Protein AF-A0A7S2QQB8-F1 (afdb_monomer)

Sequence (107 aa):
NATKPTDVEPCLPRIDNIYDPLLSTHFKQHVSLNSVSNLLFHSVALSAWKQGYGEAWSLRCNPSSGNLHPTEFYVILPAGVDGLTSQTRPAIFHYLPFTHSLTLSTL

pLDDT: mean 82.91, std 16.08, range [35.97, 97.12]

Organism: NCBI:txid340204

InterPro domains:
  IPR000415 Nitroreductase-like [G3DSA:3.40.109.10] (3-106)

Secondary structure (DSSP, 8-state):
-PPPP------PPPGGGTT-HHHHTT--PPP-HHHHHHHHHHHHSEEEEEEETTEEEEEESS--GGG-----EEEEE-TT-TTT---SS-EEEEEETTTTEEEEPP-

Nearest PDB structures (foldseek):
  3eo7-assembly1_A  TM=8.230E-01  e=3.786E-03  Trichormus variabilis ATCC 29413

Structure (mmCIF, N/CA/C/O backbone):
data_AF-A0A7S2QQB8-F1
#
_entry.id   AF-A0A7S2QQB8-F1
#
loop_
_atom_site.group_PDB
_atom_site.id
_atom_site.type_symbol
_atom_site.label_atom_id
_atom_site.label_alt_id
_atom_site.label_comp_id
_atom_site.label_asym_id
_atom_site.label_entity_id
_atom_site.label_seq_id
_atom_site.pdbx_PDB_ins_code
_atom_site.Cartn_x
_atom_site.Cartn_y
_atom_site.Cartn_z
_atom_site.occupancy
_atom_site.B_iso_or_equiv
_atom_site.auth_seq_id
_atom_site.auth_comp_id
_atom_site.auth_asym_id
_atom_site.auth_atom_id
_atom_site.pdbx_PDB_model_num
ATOM 1 N N . ASN A 1 1 ? 6.299 38.811 -11.213 1.00 35.97 1 ASN A N 1
ATOM 2 C CA . ASN A 1 1 ? 5.037 38.045 -11.290 1.00 35.97 1 ASN A CA 1
ATOM 3 C C . ASN A 1 1 ? 5.327 36.659 -11.829 1.00 35.97 1 ASN A C 1
ATOM 5 O O . ASN A 1 1 ? 5.398 36.493 -13.037 1.00 35.97 1 ASN A O 1
ATOM 9 N N . ALA A 1 2 ? 5.585 35.695 -10.943 1.00 39.69 2 ALA A N 1
ATOM 10 C CA . ALA A 1 2 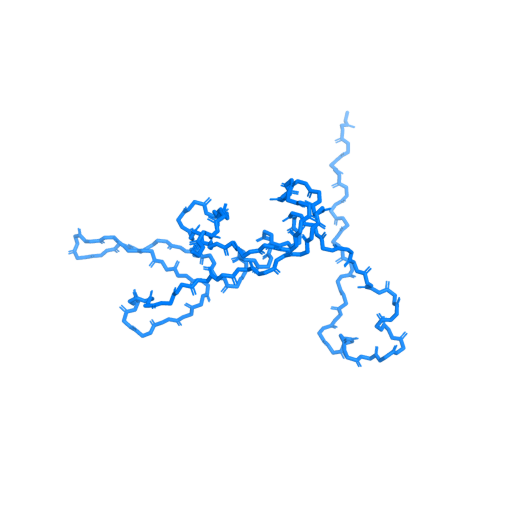? 5.734 34.299 -11.340 1.00 39.69 2 ALA A CA 1
ATOM 11 C C . ALA A 1 2 ? 4.339 33.731 -11.634 1.00 39.69 2 ALA A C 1
ATOM 13 O O . ALA A 1 2 ? 3.459 33.762 -10.775 1.00 39.69 2 ALA A O 1
ATOM 14 N N . THR A 1 3 ? 4.118 33.278 -12.862 1.00 45.03 3 THR A N 1
ATOM 15 C CA . THR A 1 3 ? 2.925 32.526 -13.255 1.00 45.03 3 THR A CA 1
ATOM 16 C C . THR A 1 3 ? 2.871 31.226 -12.459 1.00 45.03 3 THR A C 1
ATOM 18 O O . THR A 1 3 ? 3.836 30.462 -12.473 1.00 45.03 3 THR A O 1
ATOM 21 N N . LYS A 1 4 ? 1.753 30.980 -11.762 1.00 41.25 4 LYS A N 1
ATOM 22 C CA . LYS A 1 4 ? 1.437 29.678 -11.161 1.00 41.25 4 LYS A CA 1
ATOM 23 C C . LYS A 1 4 ? 1.614 28.610 -12.255 1.00 41.25 4 LYS A C 1
ATOM 25 O O . LYS A 1 4 ? 1.114 28.847 -13.359 1.00 41.25 4 LYS A O 1
ATOM 30 N N . PRO A 1 5 ? 2.339 27.502 -12.013 1.00 47.66 5 PRO A N 1
ATOM 31 C CA . PRO A 1 5 ? 2.407 26.423 -12.989 1.00 47.66 5 PRO A CA 1
ATOM 32 C C . PRO A 1 5 ? 0.971 26.037 -13.335 1.00 47.66 5 PRO A C 1
ATOM 34 O O . PRO A 1 5 ? 0.136 25.878 -12.447 1.00 47.66 5 PRO A O 1
ATOM 37 N N . THR A 1 6 ? 0.660 26.023 -14.627 1.00 50.94 6 THR A N 1
ATOM 38 C CA . THR A 1 6 ? -0.654 25.622 -15.113 1.00 50.94 6 THR A CA 1
ATOM 39 C C . THR A 1 6 ? -0.905 24.212 -14.609 1.00 50.94 6 THR A C 1
ATOM 41 O O . THR A 1 6 ? -0.187 23.293 -15.006 1.00 50.94 6 THR A O 1
ATOM 44 N N . ASP A 1 7 ? -1.898 24.069 -13.732 1.00 49.88 7 ASP A N 1
ATOM 45 C CA . ASP A 1 7 ? -2.465 22.796 -13.300 1.00 49.88 7 ASP A CA 1
ATOM 46 C C . ASP A 1 7 ? -3.152 22.160 -14.527 1.00 49.88 7 ASP A C 1
ATOM 48 O O . ASP A 1 7 ? -4.375 22.139 -14.642 1.00 49.88 7 ASP A O 1
ATOM 52 N N . VAL A 1 8 ? -2.367 21.739 -15.524 1.00 53.19 8 VAL A N 1
ATOM 53 C CA . VAL A 1 8 ? -2.862 20.885 -16.599 1.00 53.19 8 VAL A CA 1
ATOM 54 C C . VAL A 1 8 ? -3.084 19.545 -15.933 1.00 53.19 8 VAL A C 1
ATOM 56 O O . VAL A 1 8 ? -2.135 18.793 -15.704 1.00 53.19 8 VAL A O 1
ATOM 59 N N . GLU A 1 9 ? -4.330 19.291 -15.549 1.00 52.88 9 GLU A N 1
ATOM 60 C CA . GLU A 1 9 ? -4.720 17.981 -15.065 1.00 52.88 9 GLU A CA 1
ATOM 61 C C . GLU A 1 9 ? -4.327 16.967 -16.152 1.00 52.88 9 GLU A C 1
ATOM 63 O O . GLU A 1 9 ? -4.708 17.147 -17.318 1.00 52.88 9 GLU A O 1
ATOM 68 N N . PRO A 1 10 ? -3.488 15.961 -15.846 1.00 55.84 10 PRO A N 1
ATOM 69 C CA . PRO A 1 10 ? -3.126 14.968 -16.840 1.00 55.84 10 PRO A CA 1
ATOM 70 C C . PRO A 1 10 ? -4.415 14.337 -17.366 1.00 55.84 10 PRO A C 1
ATOM 72 O O . PRO A 1 10 ? -5.268 13.924 -16.584 1.00 55.84 10 PRO A O 1
ATOM 75 N N . CYS A 1 11 ? -4.562 14.285 -18.691 1.00 61.41 11 CYS A N 1
ATOM 76 C CA . CYS A 1 11 ? -5.701 13.650 -19.346 1.00 61.41 11 CYS A CA 1
ATOM 77 C C . CYS A 1 11 ? -5.595 12.135 -19.122 1.00 61.41 11 CYS A C 1
ATOM 79 O O . CYS A 1 11 ? -5.068 11.399 -19.957 1.00 61.41 11 CYS A O 1
ATOM 81 N N . LEU A 1 12 ? -5.984 11.680 -17.930 1.00 60.56 12 LEU A N 1
ATOM 82 C CA . LEU A 1 12 ? -6.010 10.271 -17.587 1.00 60.56 12 LEU A CA 1
ATOM 83 C C . LEU A 1 12 ? -7.081 9.606 -18.460 1.00 60.56 12 LEU A C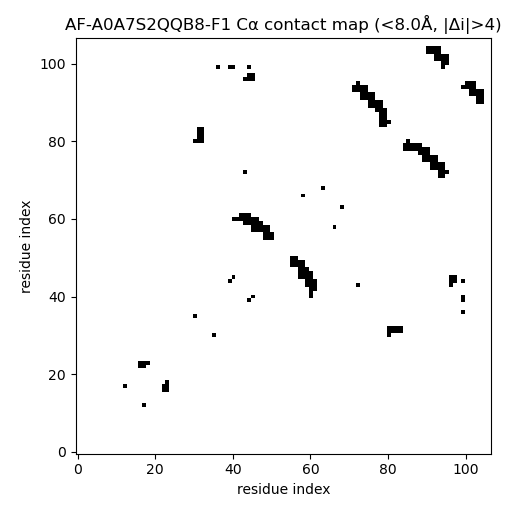 1
ATOM 85 O O . LEU A 1 12 ? -8.181 10.153 -18.601 1.00 60.56 12 LEU A O 1
ATOM 89 N N . PRO A 1 13 ? -6.787 8.449 -19.074 1.00 67.25 13 PRO A N 1
ATOM 90 C CA . PRO A 1 13 ? -7.781 7.748 -19.864 1.00 67.25 13 PRO A CA 1
ATOM 91 C C . PRO A 1 13 ? -8.996 7.432 -18.987 1.00 67.25 13 PRO A C 1
ATOM 93 O O . PRO A 1 13 ? -8.862 7.021 -17.833 1.00 67.25 13 PRO A O 1
ATOM 96 N N . ARG A 1 14 ? -10.198 7.620 -19.544 1.00 72.44 14 ARG A N 1
ATOM 97 C CA . ARG A 1 14 ? -11.435 7.156 -18.906 1.00 72.44 14 ARG A CA 1
ATOM 98 C C . ARG A 1 14 ? -11.319 5.667 -18.593 1.00 72.44 14 ARG A C 1
ATOM 100 O O . ARG A 1 14 ? -10.737 4.923 -19.379 1.00 72.44 14 ARG A O 1
ATOM 107 N N . ILE A 1 15 ? -11.934 5.233 -17.494 1.00 71.69 15 ILE A N 1
ATOM 108 C CA . ILE A 1 15 ? -11.908 3.822 -17.084 1.00 71.69 15 ILE A CA 1
ATOM 109 C C . ILE A 1 15 ? -12.436 2.888 -18.184 1.00 71.69 15 ILE A C 1
ATOM 111 O O . ILE A 1 15 ? -11.885 1.812 -18.397 1.00 71.69 15 ILE A O 1
ATOM 115 N N . ASP A 1 16 ? -13.416 3.361 -18.956 1.00 75.00 16 ASP A N 1
ATOM 116 C CA . ASP A 1 16 ? -14.015 2.642 -20.086 1.00 75.00 16 ASP A CA 1
ATOM 117 C C . ASP A 1 16 ? -13.020 2.389 -21.234 1.00 75.00 16 ASP A C 1
ATOM 119 O O . ASP A 1 16 ? -13.168 1.436 -21.993 1.00 75.00 16 ASP A O 1
ATOM 123 N N . ASN A 1 17 ? -11.968 3.207 -21.337 1.00 72.69 17 ASN A N 1
ATOM 124 C CA . ASN A 1 17 ? -10.983 3.149 -22.417 1.00 72.69 17 ASN A CA 1
ATOM 125 C C . ASN A 1 17 ? -9.794 2.230 -22.091 1.00 72.69 17 ASN A C 1
ATOM 127 O O . ASN A 1 17 ? -8.980 1.961 -22.971 1.00 72.69 17 ASN A O 1
ATOM 131 N N . ILE A 1 18 ? -9.664 1.757 -20.844 1.00 70.00 18 ILE A N 1
ATOM 132 C CA . ILE A 1 18 ? -8.508 0.961 -20.387 1.00 70.00 18 ILE A CA 1
ATOM 133 C C . ILE A 1 18 ? -8.402 -0.369 -21.147 1.00 70.00 18 ILE A C 1
ATOM 135 O O . ILE A 1 18 ? -7.299 -0.863 -21.378 1.00 70.00 18 ILE A O 1
ATOM 139 N N . TYR A 1 19 ? -9.539 -0.931 -21.560 1.00 70.12 19 TYR A N 1
ATOM 140 C CA . TYR A 1 19 ? -9.603 -2.206 -22.274 1.00 70.12 19 TYR A CA 1
ATOM 141 C C . TYR A 1 19 ? -9.765 -2.060 -23.786 1.00 70.12 19 TYR A C 1
ATOM 143 O O . TYR A 1 19 ? -9.810 -3.080 -24.469 1.00 70.12 19 TYR A O 1
ATOM 151 N N . ASP A 1 20 ? -9.859 -0.837 -24.318 1.00 75.25 20 ASP A N 1
ATOM 152 C CA . ASP A 1 20 ? -9.948 -0.634 -25.762 1.00 75.25 20 ASP A CA 1
ATOM 153 C C . ASP A 1 20 ? -8.577 -0.940 -26.390 1.00 75.25 20 ASP A C 1
ATOM 155 O O . ASP A 1 20 ? -7.615 -0.197 -26.162 1.00 75.25 20 ASP A O 1
ATOM 159 N N . PRO A 1 21 ? -8.449 -2.015 -27.189 1.00 69.88 21 PRO A N 1
ATOM 160 C CA . PRO A 1 21 ? -7.170 -2.399 -27.761 1.00 69.88 21 PRO A CA 1
ATOM 161 C C . PRO A 1 21 ? -6.595 -1.319 -28.687 1.00 69.88 21 PRO A C 1
ATOM 163 O O . PRO A 1 21 ? -5.373 -1.215 -28.784 1.00 69.88 21 PRO A O 1
ATOM 166 N N . LEU A 1 22 ? -7.435 -0.473 -29.295 1.00 68.81 22 LEU A N 1
ATOM 167 C CA . LEU A 1 22 ? -7.011 0.626 -30.165 1.00 68.81 22 LEU A CA 1
ATOM 168 C C . LEU A 1 22 ? -6.442 1.817 -29.375 1.00 68.81 22 LEU A C 1
ATOM 170 O O . LEU A 1 22 ? -5.578 2.535 -29.879 1.00 68.81 2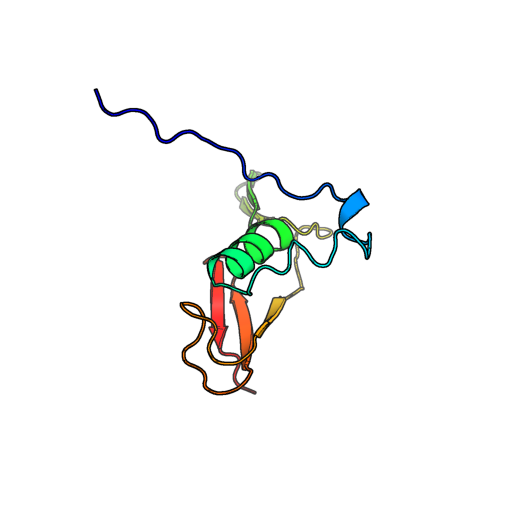2 LEU A O 1
ATOM 174 N N . LEU A 1 23 ? -6.871 2.006 -28.123 1.00 63.66 23 LEU A N 1
ATOM 175 C CA . LEU A 1 23 ? -6.358 3.043 -27.216 1.00 63.66 23 LEU A CA 1
ATOM 176 C C . LEU A 1 23 ? -5.233 2.523 -26.303 1.00 63.66 23 LEU A C 1
ATOM 178 O O . LEU A 1 23 ? -4.377 3.298 -25.869 1.00 63.66 23 LEU A O 1
ATOM 182 N N . SER A 1 24 ? -5.179 1.209 -26.062 1.00 58.06 24 SER A N 1
ATOM 183 C CA . SER A 1 24 ? -4.199 0.543 -25.190 1.00 58.06 24 SER A CA 1
ATOM 184 C C . SER A 1 24 ? -2.742 0.691 -25.656 1.00 58.06 24 SER A C 1
ATOM 186 O O . SER A 1 24 ? -1.806 0.615 -24.856 1.00 58.06 24 SER A O 1
ATOM 188 N N . THR A 1 25 ? -2.528 0.953 -26.947 1.00 54.72 25 THR A N 1
ATOM 189 C CA . THR A 1 25 ? -1.206 1.181 -27.543 1.00 54.72 25 THR A CA 1
ATOM 190 C C . THR A 1 25 ? -0.600 2.541 -27.202 1.00 54.72 25 THR A C 1
ATOM 192 O O . THR A 1 25 ? 0.620 2.676 -27.265 1.00 54.72 25 THR A O 1
ATOM 195 N N . HIS A 1 26 ? -1.405 3.533 -26.807 1.00 55.88 26 HIS A N 1
ATOM 196 C CA . HIS A 1 26 ? -0.938 4.911 -26.614 1.00 55.88 26 HIS A CA 1
ATOM 197 C C . HIS A 1 26 ? -0.520 5.251 -25.175 1.00 55.88 26 HIS A C 1
ATOM 199 O O . HIS A 1 26 ? 0.203 6.222 -24.972 1.00 55.88 26 HIS A O 1
ATOM 205 N N . PHE A 1 27 ? -0.902 4.439 -24.183 1.00 58.62 27 PHE A N 1
ATOM 206 C CA . PHE A 1 27 ? -0.714 4.753 -22.757 1.00 58.62 27 PHE A CA 1
ATOM 207 C C . PHE A 1 27 ? 0.099 3.700 -21.992 1.00 58.62 27 PHE A C 1
ATOM 209 O O . PHE A 1 27 ? -0.157 3.425 -20.821 1.00 58.62 27 PHE A O 1
ATOM 216 N N . LYS A 1 28 ? 1.116 3.104 -22.625 1.00 63.94 28 LYS A N 1
ATOM 217 C CA . LYS A 1 28 ? 2.082 2.258 -21.905 1.00 63.94 28 LYS A CA 1
ATOM 218 C C . LYS A 1 28 ? 3.074 3.133 -21.145 1.00 63.94 28 LYS A C 1
ATOM 220 O O . LYS A 1 28 ? 4.156 3.434 -21.641 1.00 63.94 28 LYS A O 1
ATOM 225 N N . GLN A 1 29 ? 2.697 3.563 -19.946 1.00 68.94 29 GLN A N 1
ATOM 226 C CA . GLN A 1 29 ? 3.612 4.284 -19.071 1.00 68.94 29 GLN A CA 1
ATOM 227 C C . GLN A 1 29 ? 4.561 3.299 -18.377 1.00 68.94 29 GLN A C 1
ATOM 229 O O . GLN A 1 29 ? 4.142 2.239 -17.909 1.00 68.94 29 GLN A O 1
ATOM 234 N N . HIS A 1 30 ? 5.851 3.633 -18.338 1.00 76.56 30 HIS A N 1
ATOM 235 C CA . HIS A 1 30 ? 6.847 2.813 -17.654 1.00 76.56 30 HIS A CA 1
ATOM 236 C C . HIS A 1 30 ? 6.575 2.787 -16.145 1.00 76.56 30 HIS A C 1
ATOM 238 O O . HIS A 1 30 ? 6.194 3.803 -15.555 1.00 76.56 30 HIS A O 1
ATOM 244 N N . VAL A 1 31 ? 6.820 1.641 -15.508 1.00 85.69 31 VAL A N 1
ATOM 245 C CA . VAL A 1 31 ? 6.763 1.535 -14.047 1.00 85.69 31 VAL A CA 1
ATOM 246 C C . VAL A 1 31 ? 7.884 2.391 -13.457 1.00 85.69 31 VAL A C 1
ATOM 248 O O . VAL A 1 31 ? 9.054 2.236 -13.793 1.00 85.69 31 VAL A O 1
ATOM 251 N N . SER A 1 32 ? 7.515 3.322 -12.591 1.00 87.88 32 SER A N 1
ATOM 252 C CA . SER A 1 32 ? 8.405 4.246 -11.883 1.00 87.88 32 SER A CA 1
ATOM 253 C C . SER A 1 32 ? 8.083 4.264 -10.392 1.00 87.88 32 SER A C 1
ATOM 255 O O . SER A 1 32 ? 6.968 3.901 -9.999 1.00 87.88 32 SER A O 1
ATOM 257 N N . LEU A 1 33 ? 9.016 4.766 -9.575 1.00 89.31 33 LEU A N 1
ATOM 258 C CA . LEU A 1 33 ? 8.788 5.039 -8.151 1.00 89.31 33 LEU A CA 1
ATOM 259 C C . LEU A 1 33 ? 7.457 5.773 -7.915 1.00 89.31 33 LEU A C 1
ATOM 261 O O . LEU A 1 33 ? 6.651 5.313 -7.111 1.00 89.31 33 LEU A O 1
ATOM 265 N N . ASN A 1 34 ? 7.180 6.845 -8.667 1.00 91.19 34 ASN A N 1
ATOM 266 C CA . ASN A 1 34 ? 5.942 7.616 -8.516 1.00 91.19 34 ASN A CA 1
ATOM 267 C C . ASN A 1 34 ? 4.695 6.794 -8.856 1.00 91.19 34 ASN A C 1
ATOM 269 O O . ASN A 1 34 ? 3.718 6.843 -8.117 1.00 91.19 34 ASN A O 1
ATOM 273 N N . SER A 1 35 ? 4.712 6.020 -9.946 1.00 90.06 35 SER A N 1
ATOM 274 C CA . SER A 1 35 ? 3.548 5.197 -10.309 1.00 90.06 35 SER A CA 1
ATOM 275 C C . SER A 1 35 ? 3.252 4.117 -9.263 1.00 90.06 35 SER A C 1
ATOM 277 O O . SER A 1 35 ? 2.090 3.887 -8.936 1.00 90.06 35 SER A O 1
ATOM 279 N N . VAL A 1 36 ? 4.294 3.502 -8.690 1.00 93.25 36 VAL A N 1
ATOM 280 C CA . VAL A 1 36 ? 4.157 2.482 -7.641 1.00 93.25 36 VAL A CA 1
ATOM 281 C C . VAL A 1 36 ? 3.700 3.118 -6.330 1.00 93.25 36 VAL A C 1
ATOM 283 O O . VAL A 1 36 ? 2.776 2.608 -5.700 1.00 93.25 36 VAL A O 1
ATOM 286 N N . SER A 1 37 ? 4.288 4.253 -5.944 1.00 94.44 37 SER A N 1
ATOM 287 C CA . SER A 1 37 ? 3.874 5.023 -4.766 1.00 94.44 37 SER A CA 1
ATOM 288 C C . SER A 1 37 ? 2.405 5.438 -4.867 1.00 94.44 37 SER A C 1
ATOM 290 O O . SER A 1 37 ? 1.635 5.131 -3.962 1.00 94.44 37 SER A O 1
ATOM 292 N N . ASN A 1 38 ? 1.976 6.008 -5.997 1.00 94.56 38 ASN A N 1
ATOM 293 C CA . ASN A 1 38 ? 0.582 6.402 -6.216 1.00 94.56 38 ASN A CA 1
ATOM 294 C C . ASN A 1 38 ? -0.372 5.203 -6.155 1.00 94.56 38 ASN A C 1
ATOM 296 O O . ASN A 1 38 ? -1.415 5.281 -5.503 1.00 94.56 38 ASN A O 1
ATOM 300 N N . LEU A 1 39 ? -0.013 4.081 -6.788 1.00 94.19 39 LEU A N 1
ATOM 301 C CA . LEU A 1 39 ? -0.811 2.857 -6.726 1.00 94.19 39 LEU A CA 1
ATOM 302 C C . LEU A 1 39 ? -1.003 2.401 -5.273 1.00 94.19 39 LEU A C 1
ATOM 304 O O . LEU A 1 39 ? -2.132 2.147 -4.853 1.00 94.19 39 LEU A O 1
ATOM 308 N N . LEU A 1 40 ? 0.078 2.328 -4.493 1.00 96.75 40 LEU A N 1
ATOM 309 C CA . LEU A 1 40 ? 0.030 1.899 -3.094 1.00 96.75 40 LEU A CA 1
ATOM 310 C C . LEU A 1 40 ? -0.722 2.900 -2.209 1.00 96.75 40 LEU A C 1
ATOM 312 O O . LEU A 1 40 ? -1.503 2.486 -1.351 1.00 96.75 40 LEU A O 1
ATOM 316 N N . PHE A 1 41 ? -0.535 4.200 -2.446 1.00 96.75 41 PHE A N 1
ATOM 317 C CA . PHE A 1 41 ? -1.205 5.275 -1.721 1.00 96.75 41 PHE A CA 1
ATOM 318 C C . PHE A 1 41 ? -2.725 5.187 -1.879 1.00 96.75 41 PHE A C 1
ATOM 320 O O . PHE A 1 41 ? -3.463 5.142 -0.896 1.00 96.75 41 PHE A O 1
ATOM 327 N N . HIS A 1 42 ? -3.197 5.068 -3.119 1.00 95.62 42 HIS A N 1
ATOM 328 C CA . HIS A 1 42 ? -4.629 5.033 -3.404 1.00 95.62 42 HIS A CA 1
ATOM 329 C C . HIS A 1 42 ? -5.285 3.675 -3.134 1.00 95.62 42 HIS A C 1
ATOM 331 O O . HIS A 1 42 ? -6.498 3.626 -2.950 1.00 95.62 42 HIS A O 1
ATOM 337 N N . SER A 1 43 ? -4.513 2.587 -3.071 1.00 95.31 43 SER A N 1
ATOM 338 C CA . SER A 1 43 ? -5.081 1.243 -2.903 1.00 95.31 43 SER A CA 1
ATOM 339 C C . SER A 1 43 ? -5.036 0.740 -1.460 1.00 95.31 43 SER A C 1
ATOM 341 O O . SER A 1 43 ? -6.003 0.146 -0.988 1.00 95.31 43 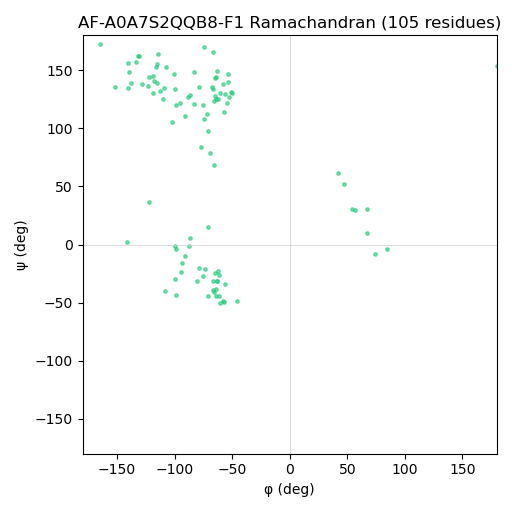SER A O 1
ATOM 343 N N . VAL A 1 44 ? -3.913 0.932 -0.754 1.00 96.12 44 VAL A N 1
ATOM 344 C CA . VAL A 1 44 ? -3.601 0.159 0.469 1.00 96.12 44 VAL A CA 1
ATOM 345 C C . VAL A 1 44 ? -2.930 0.964 1.591 1.00 96.12 44 VAL A C 1
ATOM 347 O O . VAL A 1 44 ? -2.585 0.400 2.630 1.00 96.12 44 VAL A O 1
ATOM 350 N N . ALA A 1 45 ? -2.723 2.272 1.420 1.00 96.88 45 ALA A N 1
ATOM 351 C CA . ALA A 1 45 ? -2.152 3.124 2.464 1.00 96.88 45 ALA A CA 1
ATOM 352 C C . ALA A 1 45 ? -3.140 3.446 3.591 1.00 96.88 45 ALA A C 1
ATOM 354 O O . ALA A 1 45 ? -4.340 3.172 3.499 1.00 96.88 45 ALA A O 1
ATOM 355 N N . LEU A 1 46 ? -2.611 4.048 4.662 1.00 96.25 46 LEU A N 1
ATOM 356 C CA . LEU A 1 46 ? -3.437 4.694 5.675 1.00 96.25 46 LEU A CA 1
ATOM 357 C C . LEU A 1 46 ? -4.154 5.896 5.042 1.00 96.25 46 LEU A C 1
ATOM 359 O O . LEU A 1 46 ? -3.512 6.741 4.425 1.00 96.25 46 LEU A O 1
ATOM 363 N N . SER A 1 47 ? -5.471 5.973 5.197 1.00 95.44 47 SER A N 1
ATOM 364 C CA . SER A 1 47 ? -6.304 7.030 4.612 1.00 95.44 47 SER A CA 1
ATOM 365 C C . SER A 1 47 ? -6.659 8.128 5.614 1.00 95.44 47 SER A C 1
ATOM 367 O O . SER A 1 47 ? -6.848 9.278 5.227 1.00 95.44 47 SER A O 1
ATOM 369 N N . ALA A 1 48 ? -6.756 7.788 6.901 1.00 95.00 48 ALA A N 1
ATOM 370 C CA . ALA A 1 48 ? -7.107 8.717 7.970 1.00 95.00 48 ALA A CA 1
ATOM 371 C C . ALA A 1 48 ? -6.775 8.137 9.353 1.00 95.00 48 ALA A C 1
ATOM 373 O O . ALA A 1 48 ? -6.460 6.955 9.495 1.00 95.00 48 ALA A O 1
ATOM 374 N N . TRP A 1 49 ? -6.924 8.969 10.381 1.00 95.19 49 TRP A N 1
ATOM 375 C CA . TRP A 1 49 ? -6.929 8.564 11.785 1.00 95.19 49 TRP A CA 1
ATOM 376 C C . TRP A 1 49 ? -8.279 8.905 12.411 1.00 95.19 49 TRP A C 1
ATOM 378 O O . TRP A 1 49 ? -8.864 9.949 12.119 1.00 95.19 49 TRP A O 1
ATOM 388 N N . LYS A 1 50 ? -8.778 8.018 13.269 1.00 94.38 50 LYS A N 1
ATOM 389 C CA . LYS A 1 50 ? -9.958 8.244 14.106 1.00 94.38 50 LYS A CA 1
ATOM 390 C C . LYS A 1 50 ? -9.557 8.213 15.572 1.00 94.38 50 LYS A C 1
ATOM 392 O O . LYS A 1 50 ? -8.600 7.540 15.941 1.00 94.38 50 LYS A O 1
ATOM 397 N N . GLN A 1 51 ? -10.317 8.929 16.392 1.00 96.81 51 GLN A N 1
ATOM 398 C CA . GLN A 1 51 ? -10.157 8.949 17.838 1.00 96.81 51 GLN A CA 1
ATOM 399 C C . GLN A 1 51 ? -11.531 8.890 18.509 1.00 96.81 51 GLN A C 1
ATOM 401 O O . GLN A 1 51 ? -12.477 9.534 18.055 1.00 96.81 51 GLN A O 1
ATOM 406 N N . GLY A 1 52 ? -11.641 8.118 19.586 1.00 95.06 52 GLY A N 1
ATOM 407 C CA . GLY A 1 52 ? -12.865 7.972 20.367 1.00 95.06 52 GLY A CA 1
ATOM 408 C C . GLY A 1 52 ? -12.668 7.010 21.533 1.00 95.06 52 GLY A C 1
ATOM 409 O O . GLY A 1 52 ? -11.812 6.136 21.476 1.00 95.06 52 GLY A O 1
ATOM 410 N N . TYR A 1 53 ? -13.449 7.178 22.604 1.00 93.62 53 TYR A N 1
ATOM 411 C CA . TYR A 1 53 ? -13.397 6.310 23.793 1.00 93.62 53 TYR A CA 1
ATOM 412 C C . TYR A 1 53 ? -11.998 6.161 24.427 1.00 93.62 53 TYR A C 1
ATOM 414 O O . TYR A 1 53 ? -11.691 5.131 25.012 1.00 93.62 53 TYR A O 1
ATOM 422 N N . GLY A 1 54 ? -11.154 7.194 24.322 1.00 95.75 54 GLY A N 1
ATOM 423 C CA . GLY A 1 54 ? -9.784 7.181 24.851 1.00 95.75 54 GLY A CA 1
ATOM 424 C C . GLY A 1 54 ? -8.738 6.547 23.928 1.00 95.75 54 GLY A C 1
ATOM 425 O O . GLY A 1 54 ? -7.556 6.629 24.232 1.00 95.75 54 GLY A O 1
ATOM 426 N N . GLU A 1 55 ? -9.148 6.001 22.783 1.00 94.56 55 GLU A N 1
ATOM 427 C CA . GLU A 1 55 ? -8.277 5.302 21.835 1.00 94.56 55 GLU A CA 1
ATOM 428 C C . GLU A 1 55 ? -8.187 6.048 20.497 1.00 94.56 55 GLU A C 1
ATOM 430 O O . GLU A 1 55 ? -9.100 6.787 20.110 1.00 94.56 55 GLU A O 1
ATOM 435 N N . ALA A 1 56 ? -7.090 5.831 19.769 1.00 94.56 56 ALA A N 1
ATOM 436 C CA . ALA A 1 56 ? -6.908 6.308 18.401 1.00 94.56 56 ALA A CA 1
ATOM 437 C C . ALA A 1 56 ? -6.482 5.156 17.488 1.00 94.56 56 ALA A C 1
ATOM 439 O O . ALA A 1 56 ? -5.634 4.343 17.846 1.00 94.56 56 ALA A O 1
ATOM 440 N N . TRP A 1 57 ? -7.054 5.095 16.289 1.00 94.12 57 TRP A N 1
ATOM 441 C CA . TRP A 1 57 ? -6.766 4.038 15.324 1.00 94.12 57 TRP A CA 1
ATOM 442 C C . TRP A 1 57 ? -6.674 4.588 13.906 1.00 94.12 57 TRP A C 1
ATOM 444 O O . TRP A 1 57 ? -7.339 5.560 13.538 1.00 94.12 57 TRP A O 1
ATOM 454 N N . SER A 1 58 ? -5.831 3.951 13.099 1.00 94.38 58 SER A N 1
ATOM 455 C CA . SER A 1 58 ? -5.690 4.285 11.685 1.00 94.38 58 SER A CA 1
ATOM 456 C C . SER A 1 58 ? -6.772 3.599 10.857 1.00 94.38 58 SER A C 1
ATOM 458 O O . SER A 1 58 ? -7.230 2.506 11.187 1.00 94.38 58 SER A O 1
ATOM 460 N N . LEU A 1 59 ? -7.178 4.252 9.775 1.00 95.12 59 LEU A N 1
ATOM 461 C CA . LEU A 1 59 ? -8.001 3.691 8.711 1.00 95.12 59 LEU A CA 1
ATOM 462 C C . LEU A 1 59 ? -7.133 3.482 7.475 1.00 95.12 59 LEU A C 1
ATOM 464 O O . LEU A 1 59 ? -6.169 4.222 7.276 1.00 95.12 59 LEU A O 1
ATOM 468 N N . ARG A 1 60 ? -7.495 2.523 6.620 1.00 94.19 60 ARG A N 1
ATOM 469 C CA . ARG A 1 60 ? -6.838 2.304 5.323 1.00 94.19 60 ARG A CA 1
ATOM 470 C C . ARG A 1 60 ? -7.768 2.572 4.146 1.00 94.19 60 ARG A C 1
ATOM 472 O O . ARG A 1 60 ? -8.988 2.616 4.303 1.00 94.19 60 ARG A O 1
ATOM 479 N N . CYS A 1 61 ? -7.185 2.726 2.961 1.00 93.75 61 CYS A N 1
ATOM 480 C CA . CYS A 1 61 ? -7.919 2.771 1.694 1.00 93.75 61 CYS A CA 1
ATOM 481 C C . CYS A 1 61 ? -8.654 1.446 1.407 1.00 93.75 61 CYS A C 1
ATOM 483 O O . CYS A 1 61 ? -9.740 1.462 0.833 1.00 93.75 61 CYS A O 1
ATOM 485 N N . ASN A 1 62 ? -8.111 0.306 1.854 1.00 91.31 62 ASN A N 1
ATOM 486 C CA . ASN A 1 62 ? -8.748 -1.003 1.719 1.00 91.31 62 ASN A CA 1
ATOM 487 C C . ASN A 1 62 ? -9.632 -1.318 2.947 1.00 91.31 62 ASN A C 1
ATOM 489 O O . ASN A 1 62 ? -9.088 -1.545 4.025 1.00 91.31 62 ASN A O 1
ATOM 493 N N . PRO A 1 63 ? -10.973 -1.362 2.842 1.00 88.00 63 PRO A N 1
ATOM 494 C CA . PRO A 1 63 ? -11.839 -1.601 3.998 1.00 88.00 63 PRO A CA 1
ATOM 495 C C . PRO A 1 63 ? -11.626 -2.999 4.601 1.00 88.00 63 PRO A C 1
ATOM 497 O O . PRO A 1 63 ? -11.404 -3.977 3.890 1.00 88.00 63 PRO A O 1
ATOM 500 N N . SER A 1 64 ? -11.725 -3.102 5.929 1.00 90.38 64 SER A N 1
ATOM 501 C CA . SER A 1 64 ? -11.603 -4.361 6.672 1.00 90.38 64 SER A CA 1
ATOM 502 C C . SER A 1 64 ? -12.617 -4.401 7.816 1.00 90.38 64 SER A C 1
ATOM 504 O O . SER A 1 64 ? -12.781 -3.415 8.539 1.00 90.38 64 SER A O 1
ATOM 506 N N . SER A 1 65 ? -13.309 -5.533 7.983 1.00 90.50 65 SER A N 1
ATOM 507 C CA . SER A 1 65 ? -14.267 -5.710 9.080 1.00 90.50 65 SER A CA 1
ATOM 508 C C . SER A 1 65 ? -13.561 -5.566 10.429 1.00 90.50 65 SER A C 1
ATOM 510 O O . SER A 1 65 ? -12.497 -6.146 10.648 1.00 90.50 65 SER A O 1
ATOM 512 N N . GLY A 1 66 ? -14.127 -4.746 11.315 1.00 90.12 66 GLY A N 1
ATOM 513 C CA . GLY A 1 66 ? -13.536 -4.453 12.623 1.00 90.12 66 GLY A CA 1
ATOM 514 C C . GLY A 1 66 ? -12.217 -3.670 12.583 1.00 90.12 66 GLY A C 1
ATOM 515 O O . GLY A 1 66 ? -11.581 -3.547 13.622 1.00 90.12 66 GLY A O 1
ATOM 516 N N . ASN A 1 67 ? -11.796 -3.145 11.423 1.00 91.50 67 ASN A N 1
ATOM 517 C CA . ASN A 1 67 ? -10.536 -2.406 11.256 1.00 91.50 67 ASN A CA 1
ATOM 518 C C . ASN A 1 67 ? -9.282 -3.204 11.686 1.00 91.50 67 ASN A C 1
ATOM 520 O O . ASN A 1 67 ? -8.293 -2.625 12.128 1.00 91.50 67 ASN A O 1
ATOM 524 N N . LEU A 1 68 ? -9.324 -4.539 11.573 1.00 88.12 68 LEU A N 1
ATOM 525 C CA . LEU A 1 68 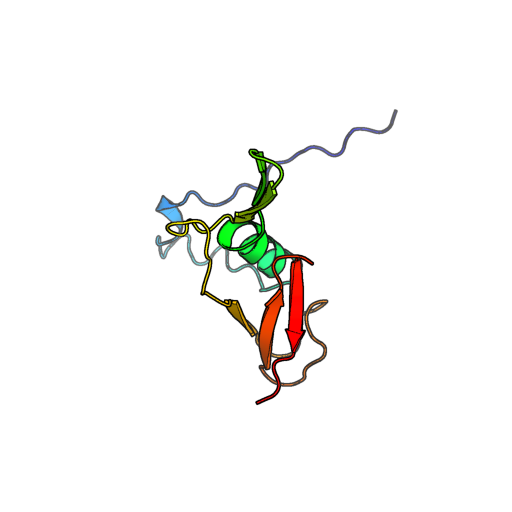? -8.248 -5.421 12.045 1.00 88.12 68 LEU A CA 1
ATOM 526 C C . LEU A 1 68 ? -7.069 -5.515 11.068 1.00 88.12 68 LEU A C 1
ATOM 528 O O . LEU A 1 68 ? -5.941 -5.720 11.498 1.00 88.12 68 LEU A O 1
ATOM 532 N N . HIS A 1 69 ? -7.334 -5.389 9.762 1.00 88.00 69 HIS A N 1
ATOM 533 C CA . HIS A 1 69 ? -6.341 -5.480 8.683 1.00 88.00 69 HIS A CA 1
ATOM 534 C C . HIS A 1 69 ? -5.303 -6.614 8.852 1.00 88.00 69 HIS A C 1
ATOM 536 O O . HIS A 1 69 ? -4.106 -6.334 8.850 1.00 88.00 69 HIS A O 1
ATOM 542 N N . PRO A 1 70 ? -5.711 -7.901 8.898 1.00 91.06 70 PRO A N 1
ATOM 543 C CA . PRO A 1 70 ? -4.779 -9.037 8.975 1.00 91.06 70 PRO A CA 1
ATOM 544 C C . PRO A 1 70 ? -4.004 -9.282 7.661 1.00 91.06 70 PRO A C 1
ATOM 546 O O . PRO A 1 70 ? -3.474 -10.366 7.438 1.00 91.06 70 PRO A O 1
ATOM 549 N N . THR A 1 71 ? -4.001 -8.310 6.747 1.00 91.75 71 THR A N 1
ATOM 550 C CA . THR A 1 71 ? -3.471 -8.430 5.391 1.00 91.75 71 THR A CA 1
ATOM 551 C C . THR A 1 71 ? -2.207 -7.600 5.252 1.00 91.75 71 THR A C 1
ATOM 553 O O . THR A 1 71 ? -2.227 -6.382 5.460 1.00 91.75 71 THR A O 1
ATOM 556 N N . GLU A 1 72 ? -1.147 -8.267 4.811 1.00 94.12 72 GLU A N 1
ATOM 557 C CA . GLU A 1 72 ? 0.105 -7.651 4.393 1.00 94.12 72 GLU A CA 1
ATOM 558 C C . GLU A 1 72 ? 0.171 -7.559 2.869 1.00 94.12 72 GLU A C 1
ATOM 560 O O . GLU A 1 72 ? -0.355 -8.416 2.154 1.00 94.12 72 GLU A O 1
ATOM 565 N N . PHE A 1 73 ? 0.817 -6.507 2.368 1.00 95.31 73 PHE A N 1
ATOM 566 C CA . PHE A 1 73 ? 0.949 -6.265 0.935 1.00 95.31 73 PHE A CA 1
ATOM 567 C C . PHE A 1 73 ? 2.398 -6.414 0.507 1.00 95.31 73 PHE A C 1
ATOM 569 O O . PHE A 1 73 ? 3.301 -5.830 1.102 1.00 95.31 73 PHE A O 1
ATOM 576 N N . TYR A 1 74 ? 2.600 -7.170 -0.566 1.00 95.94 74 TYR A N 1
ATOM 577 C CA . TYR A 1 74 ? 3.898 -7.355 -1.189 1.00 95.94 74 TYR A CA 1
ATOM 578 C C . TYR A 1 74 ? 3.831 -6.922 -2.648 1.00 95.94 74 TYR A C 1
ATOM 580 O O . TYR A 1 74 ? 2.821 -7.134 -3.321 1.00 95.94 74 TYR A O 1
ATOM 588 N N . VAL A 1 75 ? 4.913 -6.329 -3.141 1.00 94.50 75 VAL A N 1
ATOM 589 C CA . VAL A 1 75 ? 5.055 -5.917 -4.539 1.00 94.50 75 VAL A CA 1
ATOM 590 C C . VAL A 1 75 ? 6.229 -6.663 -5.149 1.00 94.50 75 VAL A C 1
ATOM 592 O O . VAL A 1 75 ? 7.321 -6.687 -4.583 1.00 94.50 75 VAL A O 1
ATOM 595 N N . ILE A 1 76 ? 6.004 -7.261 -6.315 1.00 94.06 76 ILE A N 1
ATOM 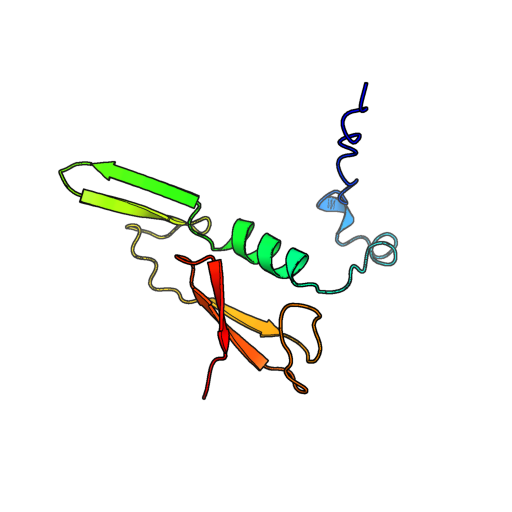596 C CA . ILE A 1 76 ? 7.057 -7.867 -7.129 1.00 94.06 76 ILE A CA 1
ATOM 597 C C . ILE A 1 76 ? 7.422 -6.858 -8.209 1.00 94.06 76 ILE A C 1
ATOM 599 O O . ILE A 1 76 ? 6.566 -6.455 -8.997 1.00 94.06 76 ILE A O 1
ATOM 603 N N . LEU A 1 77 ? 8.682 -6.437 -8.232 1.00 91.94 77 LEU A N 1
ATOM 604 C CA . LEU A 1 77 ? 9.171 -5.427 -9.165 1.00 91.94 77 LEU A CA 1
ATOM 605 C C . LEU A 1 77 ? 10.263 -6.012 -10.061 1.00 91.94 77 LEU A C 1
ATOM 607 O O . LEU A 1 77 ? 11.051 -6.837 -9.589 1.00 91.94 77 LEU A O 1
ATOM 611 N N . PRO A 1 78 ?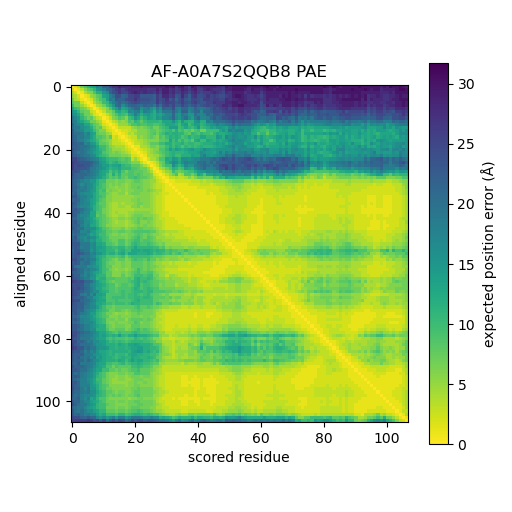 10.336 -5.597 -11.339 1.00 90.31 78 PRO A N 1
ATOM 612 C CA . PRO A 1 78 ? 11.456 -5.948 -12.200 1.00 90.31 78 PRO A CA 1
ATOM 613 C C . PRO A 1 78 ? 12.758 -5.293 -11.709 1.00 90.31 78 PRO A C 1
ATOM 615 O O . PRO A 1 78 ? 12.747 -4.372 -10.891 1.00 90.31 78 PRO A O 1
ATOM 618 N N . ALA A 1 79 ? 13.888 -5.773 -12.228 1.00 88.06 79 ALA A N 1
ATOM 619 C CA . ALA A 1 79 ? 15.188 -5.154 -11.984 1.00 88.06 79 ALA A CA 1
ATOM 620 C C . ALA A 1 79 ? 15.242 -3.725 -12.548 1.00 88.06 79 ALA A C 1
ATOM 622 O O . ALA A 1 79 ? 14.628 -3.446 -13.578 1.00 88.06 79 ALA A O 1
ATOM 623 N N . GLY A 1 80 ? 16.029 -2.852 -11.912 1.00 83.19 80 GLY A N 1
ATOM 624 C CA . GLY A 1 80 ? 16.374 -1.542 -12.475 1.00 83.19 80 GLY A CA 1
ATOM 625 C C . GLY A 1 80 ? 15.218 -0.544 -12.598 1.00 83.19 80 GLY A C 1
ATOM 626 O O . GLY A 1 80 ? 15.229 0.279 -13.506 1.00 83.19 80 GLY A O 1
ATOM 627 N N . VAL A 1 81 ? 14.212 -0.598 -11.716 1.00 85.88 81 VAL A N 1
ATOM 628 C CA . VAL A 1 81 ? 13.223 0.490 -11.625 1.00 85.88 81 VAL A CA 1
ATOM 629 C C . VAL A 1 81 ? 13.873 1.691 -10.938 1.00 85.88 81 VAL A C 1
ATOM 631 O O . VAL A 1 81 ? 14.103 1.670 -9.723 1.00 85.88 81 VAL A O 1
ATOM 634 N N . ASP A 1 82 ? 14.144 2.736 -11.721 1.00 83.25 82 ASP A N 1
ATOM 635 C CA . ASP A 1 82 ? 14.796 3.962 -11.258 1.00 83.25 82 ASP A CA 1
ATOM 636 C C . ASP A 1 82 ? 14.126 4.545 -10.006 1.00 83.25 82 ASP A C 1
ATOM 638 O O . ASP A 1 82 ? 12.902 4.697 -9.922 1.00 83.25 82 ASP A O 1
ATOM 642 N N . GLY A 1 83 ? 14.955 4.860 -9.008 1.00 81.81 83 GLY A N 1
ATOM 643 C CA . GLY A 1 83 ? 14.531 5.431 -7.727 1.00 81.81 83 GLY A CA 1
ATOM 644 C C . GLY A 1 83 ? 13.839 4.456 -6.768 1.00 81.81 83 GLY A C 1
ATOM 645 O O . GLY A 1 83 ? 13.616 4.815 -5.617 1.00 81.81 83 GLY A O 1
ATOM 646 N N . LEU A 1 84 ? 13.519 3.232 -7.199 1.00 81.94 84 LEU A N 1
ATOM 647 C CA . LEU A 1 84 ? 12.791 2.253 -6.389 1.00 81.94 84 LEU A CA 1
ATOM 648 C C . LEU A 1 84 ? 13.690 1.104 -5.934 1.00 81.94 84 LEU A C 1
ATOM 650 O O . LEU A 1 84 ? 13.594 0.649 -4.795 1.00 81.94 84 LEU A O 1
ATOM 654 N N . THR A 1 85 ? 14.574 0.626 -6.813 1.00 81.00 85 THR A N 1
ATOM 655 C CA . THR A 1 85 ? 15.469 -0.478 -6.484 1.00 81.00 85 THR A CA 1
ATOM 656 C C . THR A 1 85 ? 16.776 -0.440 -7.270 1.00 81.00 85 THR A C 1
ATOM 658 O O . THR A 1 85 ? 16.787 -0.246 -8.480 1.00 81.00 85 THR A O 1
ATOM 661 N N . SER A 1 86 ? 17.893 -0.679 -6.578 1.00 83.88 86 SER A N 1
ATOM 662 C CA . SER A 1 86 ? 19.200 -0.944 -7.194 1.00 83.88 86 SER A CA 1
ATOM 663 C C . SER A 1 86 ? 19.407 -2.428 -7.524 1.00 83.88 86 SER A C 1
ATOM 665 O O . SER A 1 86 ? 20.499 -2.828 -7.928 1.00 83.88 86 SER A O 1
ATOM 667 N N . GLN A 1 87 ? 18.379 -3.265 -7.330 1.00 84.56 87 GLN A N 1
ATOM 668 C CA . GLN A 1 87 ? 18.471 -4.696 -7.583 1.00 84.56 87 GLN A CA 1
ATOM 669 C C . GLN A 1 87 ? 18.642 -4.976 -9.079 1.00 84.56 87 GLN A C 1
ATOM 671 O O . GLN A 1 87 ? 17.940 -4.435 -9.935 1.00 84.56 87 GLN A O 1
ATOM 676 N N . THR A 1 88 ? 19.568 -5.884 -9.378 1.00 86.50 88 THR A N 1
ATOM 677 C CA . THR A 1 88 ? 19.882 -6.347 -10.738 1.00 86.50 88 THR A CA 1
ATOM 678 C C . THR A 1 88 ? 19.000 -7.515 -11.183 1.00 86.50 88 THR A C 1
ATOM 680 O O . THR A 1 88 ? 19.117 -7.995 -12.309 1.00 86.50 88 THR A O 1
ATOM 683 N N . ARG A 1 89 ? 18.104 -7.981 -10.306 1.00 90.25 89 ARG A N 1
ATOM 684 C CA . ARG A 1 89 ? 17.116 -9.034 -10.557 1.00 90.25 89 ARG A CA 1
ATOM 685 C C . ARG A 1 89 ? 15.750 -8.597 -10.030 1.00 90.25 89 ARG A C 1
ATOM 687 O O . ARG A 1 89 ? 15.707 -7.748 -9.137 1.00 90.25 89 ARG A O 1
ATOM 694 N N . PRO A 1 90 ? 14.650 -9.169 -10.550 1.00 92.81 90 PRO A N 1
ATOM 695 C CA . PRO A 1 90 ? 13.342 -8.982 -9.946 1.00 92.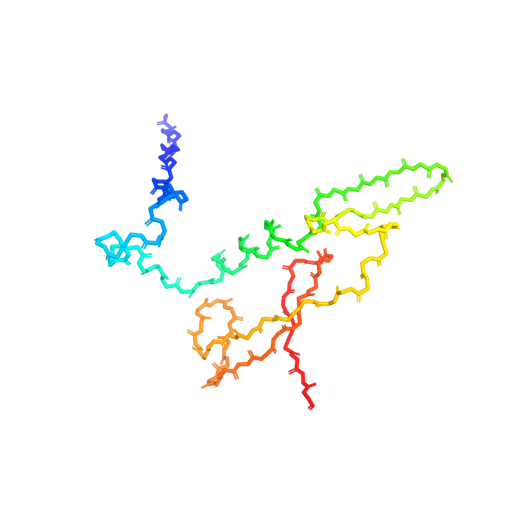81 90 PRO A CA 1
ATOM 696 C C . PRO A 1 90 ? 13.367 -9.349 -8.462 1.00 92.81 90 PRO A C 1
ATOM 698 O O . PRO A 1 90 ? 14.012 -10.326 -8.074 1.00 92.81 90 PRO A O 1
ATOM 701 N N . ALA A 1 91 ? 12.673 -8.565 -7.645 1.00 92.19 91 ALA A N 1
ATOM 702 C CA . ALA A 1 91 ? 12.680 -8.717 -6.19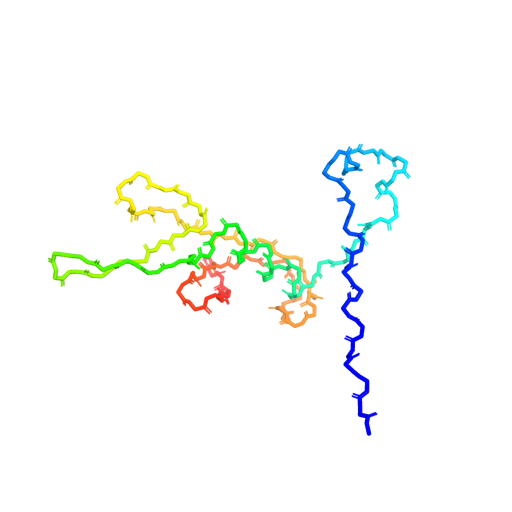7 1.00 92.19 91 ALA A CA 1
ATOM 703 C C . ALA A 1 91 ? 11.286 -8.492 -5.606 1.00 92.19 91 ALA A C 1
ATOM 705 O O . ALA A 1 91 ? 10.434 -7.826 -6.202 1.00 92.19 91 ALA A O 1
ATOM 706 N N . ILE A 1 92 ? 11.074 -9.076 -4.428 1.00 95.06 92 ILE A N 1
ATOM 707 C CA . ILE A 1 92 ? 9.843 -8.951 -3.652 1.00 95.06 92 ILE A CA 1
ATOM 708 C C . ILE A 1 92 ? 10.078 -7.915 -2.558 1.00 95.06 92 ILE A C 1
ATOM 710 O O . ILE A 1 92 ? 11.092 -7.952 -1.859 1.00 95.06 92 ILE A O 1
ATOM 714 N N . PHE A 1 93 ? 9.128 -7.005 -2.400 1.00 94.75 93 PHE A N 1
ATOM 715 C CA . PHE A 1 93 ? 9.166 -5.964 -1.388 1.00 94.75 93 PHE A CA 1
ATOM 716 C C . PHE A 1 93 ? 7.924 -6.034 -0.516 1.00 94.75 93 PHE A C 1
ATOM 718 O O . PHE A 1 93 ? 6.819 -6.166 -1.035 1.00 94.75 93 PHE A O 1
ATOM 725 N N . HIS A 1 94 ? 8.104 -5.904 0.793 1.00 96.31 94 HIS A N 1
ATOM 726 C CA . HIS A 1 94 ? 7.020 -5.765 1.755 1.00 96.31 94 HIS A CA 1
ATOM 727 C C . HIS A 1 94 ? 6.652 -4.285 1.866 1.00 96.31 94 HIS A C 1
ATOM 729 O O . HIS A 1 94 ? 7.524 -3.428 2.023 1.00 96.31 94 HIS A O 1
ATOM 735 N N . TYR A 1 95 ? 5.368 -3.968 1.731 1.00 97.12 95 TYR A N 1
ATOM 736 C CA . TYR A 1 95 ? 4.863 -2.611 1.877 1.00 97.12 95 TYR A CA 1
ATOM 737 C C . TYR A 1 95 ? 4.504 -2.323 3.332 1.00 97.12 95 TYR A C 1
ATOM 739 O O . TYR A 1 95 ? 3.706 -3.037 3.932 1.00 97.12 95 TYR A O 1
ATOM 747 N N . LEU A 1 96 ? 5.055 -1.234 3.867 1.00 96.81 96 LEU A N 1
ATOM 748 C CA . LEU A 1 96 ? 4.808 -0.743 5.218 1.00 96.81 96 LEU A CA 1
ATOM 749 C C . LEU A 1 96 ? 3.841 0.451 5.163 1.00 96.81 96 LEU A C 1
ATOM 751 O O . LEU A 1 96 ? 4.258 1.557 4.803 1.00 96.81 96 LEU A O 1
ATOM 755 N N . PRO A 1 97 ? 2.558 0.282 5.539 1.00 95.50 97 PRO A N 1
ATOM 756 C CA . PRO A 1 97 ? 1.554 1.334 5.374 1.00 95.50 97 PRO A CA 1
ATOM 757 C C . PRO A 1 97 ? 1.801 2.562 6.250 1.00 95.50 97 PRO A C 1
ATOM 759 O O . PRO A 1 97 ? 1.464 3.669 5.846 1.00 95.50 97 PRO A O 1
ATOM 762 N N . PHE A 1 98 ? 2.387 2.375 7.437 1.00 95.38 98 PHE A N 1
ATOM 763 C CA . PHE A 1 98 ? 2.624 3.462 8.390 1.00 95.38 98 PHE A CA 1
ATOM 764 C C . PHE A 1 98 ? 3.634 4.490 7.866 1.00 95.38 98 PHE A C 1
ATOM 766 O O . PHE A 1 98 ? 3.434 5.690 8.023 1.00 95.38 98 PHE A O 1
ATOM 773 N N . THR A 1 99 ? 4.698 4.021 7.216 1.00 97.00 99 THR A N 1
ATOM 774 C CA . THR A 1 99 ? 5.764 4.858 6.645 1.00 97.00 99 THR A CA 1
ATOM 775 C C . THR A 1 99 ? 5.601 5.102 5.147 1.00 97.00 99 THR A C 1
ATOM 777 O O . THR A 1 99 ? 6.409 5.825 4.572 1.00 97.00 99 THR A O 1
ATOM 780 N N . HIS A 1 100 ? 4.594 4.493 4.511 1.00 96.62 100 HIS A N 1
ATOM 781 C CA . HIS A 1 100 ? 4.427 4.462 3.057 1.00 96.62 100 HIS A CA 1
ATOM 782 C C . HIS A 1 100 ? 5.737 4.087 2.335 1.00 96.62 100 HIS A C 1
ATOM 784 O O . HIS A 1 100 ? 6.219 4.792 1.451 1.00 96.62 100 HIS A O 1
ATOM 790 N N . SER A 1 101 ? 6.350 2.977 2.748 1.00 95.81 101 SER A N 1
ATOM 791 C CA . SER A 1 101 ? 7.665 2.557 2.251 1.00 95.81 101 SER A CA 1
ATOM 792 C C . SER A 1 101 ? 7.693 1.089 1.843 1.00 95.81 101 SER A C 1
ATOM 794 O O . SER A 1 101 ? 6.856 0.296 2.268 1.00 95.81 101 SER A O 1
ATOM 796 N N . LEU A 1 102 ? 8.698 0.722 1.049 1.00 94.69 102 LEU A N 1
ATOM 797 C CA . LEU A 1 102 ? 8.982 -0.656 0.662 1.00 94.69 102 LEU A CA 1
ATOM 798 C C . LEU A 1 102 ? 10.253 -1.145 1.357 1.00 94.69 102 LEU A C 1
ATOM 800 O O . LEU A 1 102 ? 11.268 -0.449 1.354 1.00 94.69 102 LEU A O 1
ATOM 804 N N . THR A 1 103 ? 10.215 -2.354 1.909 1.00 94.62 103 THR A N 1
ATOM 805 C CA . THR A 1 103 ? 11.390 -3.051 2.443 1.00 94.62 103 THR A CA 1
ATOM 806 C C . THR A 1 103 ? 11.657 -4.310 1.632 1.00 94.62 103 THR A C 1
ATOM 808 O O . THR A 1 103 ? 10.733 -5.012 1.223 1.00 94.62 103 THR A O 1
ATOM 811 N N . LEU A 1 104 ? 12.929 -4.596 1.349 1.00 93.38 104 LEU A N 1
ATOM 812 C CA . LEU A 1 104 ? 13.297 -5.806 0.615 1.00 93.38 104 LEU A CA 1
ATOM 813 C C . LEU A 1 104 ? 12.914 -7.037 1.443 1.00 93.38 104 LEU A C 1
ATOM 815 O O . LEU A 1 104 ? 13.329 -7.164 2.593 1.00 93.38 104 LEU A O 1
ATOM 819 N N . SER A 1 105 ? 12.129 -7.939 0.856 1.00 91.38 105 SER A N 1
ATOM 820 C CA . SER A 1 105 ? 11.780 -9.208 1.492 1.00 91.38 105 SER A CA 1
ATOM 821 C C . SER A 1 105 ? 12.904 -10.213 1.265 1.00 91.38 105 SER A C 1
ATOM 823 O O . SER A 1 105 ? 13.244 -10.527 0.125 1.00 91.38 105 SER A O 1
ATOM 825 N N . THR A 1 106 ? 13.483 -10.717 2.348 1.00 81.31 106 THR A N 1
ATOM 826 C CA . THR A 1 106 ? 14.418 -11.844 2.320 1.00 81.31 106 THR A CA 1
ATOM 827 C C . THR A 1 106 ? 13.639 -13.124 2.603 1.00 81.31 106 THR A C 1
ATOM 829 O O . THR A 1 106 ? 12.977 -13.203 3.639 1.00 81.31 106 THR A O 1
ATOM 832 N N . LEU A 1 107 ? 13.685 -14.084 1.678 1.00 59.72 107 LEU A N 1
ATOM 833 C CA . LEU A 1 107 ? 13.209 -15.455 1.902 1.00 59.72 107 LEU A CA 1
ATOM 834 C C . LEU A 1 107 ? 14.247 -16.263 2.686 1.00 59.72 107 LEU A C 1
ATOM 836 O O . LEU A 1 107 ? 15.455 -16.002 2.474 1.00 59.72 107 LEU A O 1
#

Solvent-accessible surface area (backbone atoms only — not comparable to full-atom values): 6967 Å² total; per-residue (Å²): 136,83,77,75,80,77,84,70,73,75,85,68,78,56,79,84,45,68,77,35,74,87,53,48,76,78,68,78,72,78,82,35,44,66,59,53,48,50,51,43,53,70,49,60,16,63,68,49,76,49,74,57,98,94,44,74,49,73,38,46,52,53,84,47,82,90,70,64,64,96,72,84,51,72,48,80,42,69,43,63,31,63,95,66,44,93,42,88,50,66,47,47,25,39,53,41,48,91,75,72,43,76,42,83,58,82,132

Radius of gyration: 18.19 Å; Cα contacts (8 Å, |Δi|>4): 117; chains: 1; bounding box: 34×54×55 Å

Foldseek 3Di:
DDDDPPPPPPPDDDPVCCPVPVSVVPDPDDDAPVVVLVCCQQAWAFDDWDDDPNDIDTDTNDDDVVRPCPDWDKDWDADDRPPQDPDNGTFIWTADRVVSHTDTDDD

Mean predicted aligned error: 8.94 Å